Protein AF-A0A352YXD7-F1 (afdb_monomer_lite)

Radius of gyration: 31.52 Å; chains: 1; bounding box: 60×41×108 Å

pLDDT: mean 76.8, std 12.61, range [40.66, 96.94]

Secondary structure (DSSP, 8-state):
----------SSSTHHHHHHHHHHHHHHHHHHHHHHHHHHHHHTSEEEEEEEEEEEEE---TT-EEEE--SEEEEEEEEEHHHHHHHHHHTTTSPEEEETTTS--EE-TT-SS-EEEEEGGGHHHHHHHHSTTT-EEEEEESSEEEEEEEP----

Foldseek 3Di:
DDDDDDDDDDDPPPPPPVVVVVVVVVVVVVVVVVVVVVVVVQQQDKDKDKDWAAEDEDDDPPQWDFDDWDRTWIWTWIDGSQLVVVCVVCRVPDGQYDYPVPFDKDADPPDPFQKIKGFCVRCQVVSCVVSPPRTRTPDIPPRMIMTGIDGPPPD

Sequence (155 aa):
MEKTDGIKPDKLARKGVGKMRTDILIFSVFLFLSFIFWYLNSLGKAIQSDIKYPVRFINVPKDRELAEAPARLNLFLQGTGFSMLRLKISGSRDPAIVDLSKVPYKSVLNSKSSEYYLVTSGLVQNFNTQLKPECRITSIKPDTLFFSFKEVTEE

Structure (mmCIF, N/CA/C/O backbone):
data_AF-A0A352YXD7-F1
#
_entry.id   AF-A0A352YXD7-F1
#
loop_
_atom_site.group_PDB
_atom_site.id
_atom_site.type_symbol
_atom_site.label_atom_id
_atom_site.label_alt_id
_atom_site.label_comp_id
_atom_site.label_asym_id
_atom_site.label_entity_id
_atom_site.label_seq_id
_atom_site.pdbx_PDB_ins_code
_atom_site.Cartn_x
_atom_site.Cartn_y
_atom_site.Cartn_z
_atom_site.occupancy
_atom_site.B_iso_or_equiv
_atom_site.auth_seq_id
_atom_site.auth_comp_id
_atom_site.auth_asym_id
_atom_site.auth_atom_id
_atom_site.pdbx_PDB_model_num
ATOM 1 N N . MET A 1 1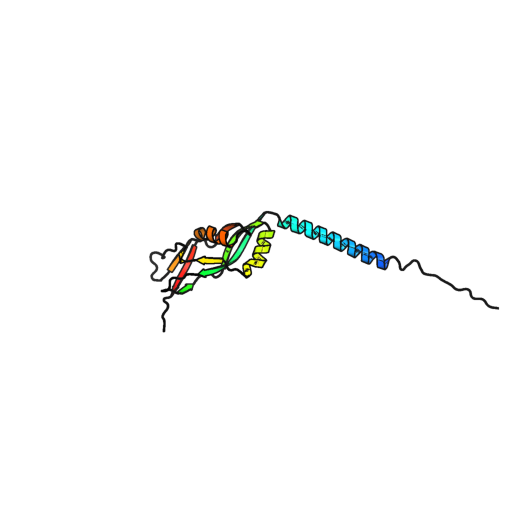 ? 29.346 -30.741 -85.935 1.00 40.66 1 MET A N 1
ATOM 2 C CA . MET A 1 1 ? 30.319 -30.231 -84.947 1.00 40.66 1 MET A CA 1
ATOM 3 C C . MET A 1 1 ? 29.771 -28.898 -84.458 1.00 40.66 1 MET A C 1
ATOM 5 O O . MET A 1 1 ? 29.950 -27.896 -85.123 1.00 40.66 1 MET A O 1
ATOM 9 N N . GLU A 1 2 ? 28.774 -28.889 -83.577 1.00 50.75 2 GLU A N 1
ATOM 10 C CA . GLU A 1 2 ? 28.904 -29.068 -82.121 1.00 50.75 2 GLU A CA 1
ATOM 11 C C . GLU A 1 2 ? 29.948 -28.120 -81.517 1.00 50.75 2 GLU A C 1
ATOM 13 O O . GLU A 1 2 ? 31.141 -28.382 -81.615 1.00 50.75 2 GLU A O 1
ATOM 18 N N . LYS A 1 3 ? 29.484 -27.032 -80.890 1.00 46.41 3 LYS A N 1
ATOM 19 C CA . LYS A 1 3 ? 29.537 -26.913 -79.429 1.00 46.41 3 LYS A CA 1
ATOM 20 C C . LYS A 1 3 ? 28.604 -25.800 -78.957 1.00 46.41 3 LYS A C 1
ATOM 22 O O . LYS A 1 3 ? 28.768 -24.630 -79.282 1.00 46.41 3 LYS A O 1
ATOM 27 N N . THR A 1 4 ? 27.588 -26.201 -78.209 1.00 56.62 4 THR A N 1
ATOM 28 C CA . THR A 1 4 ? 26.805 -25.331 -77.340 1.00 56.62 4 THR A CA 1
ATOM 29 C C . THR A 1 4 ? 27.682 -24.916 -76.161 1.00 56.62 4 THR A C 1
ATOM 31 O O . THR A 1 4 ? 28.019 -25.772 -75.345 1.00 56.62 4 THR A O 1
ATOM 34 N N . ASP A 1 5 ? 28.008 -23.634 -76.028 1.00 56.62 5 ASP A N 1
ATOM 35 C CA . ASP A 1 5 ? 28.507 -23.087 -74.765 1.00 56.62 5 ASP A CA 1
ATOM 36 C C . ASP A 1 5 ? 27.393 -22.251 -74.129 1.00 56.62 5 ASP A C 1
ATOM 38 O O . ASP A 1 5 ? 27.167 -21.083 -74.438 1.00 56.62 5 ASP A O 1
ATOM 42 N N . GLY A 1 6 ? 26.634 -22.919 -73.258 1.00 60.81 6 GLY A N 1
ATOM 43 C CA . GLY A 1 6 ? 25.882 -22.243 -72.209 1.00 60.81 6 GLY A CA 1
ATOM 44 C C . GLY A 1 6 ? 26.815 -21.753 -71.095 1.00 60.81 6 GLY A C 1
ATOM 45 O O . GLY A 1 6 ? 28.026 -21.928 -71.184 1.00 60.81 6 GLY A O 1
ATOM 46 N N . ILE A 1 7 ? 26.201 -21.270 -70.000 1.00 53.41 7 ILE A N 1
ATOM 47 C CA . ILE A 1 7 ? 26.775 -20.855 -68.691 1.00 53.41 7 ILE A CA 1
ATOM 48 C C . ILE A 1 7 ? 26.950 -19.323 -68.599 1.00 53.41 7 ILE A C 1
ATOM 50 O O . ILE A 1 7 ? 27.751 -18.751 -69.317 1.00 53.41 7 ILE A O 1
ATOM 54 N N . LYS A 1 8 ? 26.317 -18.551 -67.702 1.00 55.25 8 LYS A N 1
ATOM 55 C CA . LYS A 1 8 ? 25.356 -18.744 -66.591 1.00 55.25 8 LYS A CA 1
ATOM 56 C C . LYS A 1 8 ? 24.807 -17.340 -66.256 1.00 55.25 8 LYS A C 1
ATOM 58 O O . LYS A 1 8 ? 25.629 -16.470 -65.965 1.00 55.25 8 LYS A O 1
ATOM 63 N N . PRO A 1 9 ? 23.491 -17.082 -66.199 1.00 63.38 9 PRO A N 1
ATOM 64 C CA . PRO A 1 9 ? 22.998 -15.953 -65.425 1.00 63.38 9 PRO A CA 1
ATOM 65 C C . PRO A 1 9 ? 22.942 -16.344 -63.937 1.00 63.38 9 PRO A C 1
ATOM 67 O O . PRO A 1 9 ? 22.888 -17.523 -63.598 1.00 63.38 9 PRO A O 1
ATOM 70 N N . ASP A 1 10 ? 22.899 -15.338 -63.069 1.00 58.84 10 ASP A N 1
ATOM 71 C CA . ASP A 1 10 ? 22.488 -15.435 -61.660 1.00 58.84 10 ASP A CA 1
ATOM 72 C C . ASP A 1 10 ? 23.556 -15.805 -60.612 1.00 58.84 10 ASP A C 1
ATOM 74 O O . ASP A 1 10 ? 23.717 -16.956 -60.205 1.00 58.84 10 ASP A O 1
ATOM 78 N N . LYS A 1 11 ? 24.220 -14.765 -60.080 1.00 54.94 11 LYS A N 1
ATOM 79 C CA . LYS A 1 11 ? 24.665 -14.714 -58.669 1.00 54.94 11 LYS A CA 1
ATOM 80 C C . LYS A 1 11 ? 24.560 -13.316 -58.032 1.00 54.94 11 LYS A C 1
ATOM 82 O O . LYS A 1 11 ? 25.295 -13.013 -57.096 1.00 54.94 11 LYS A O 1
ATOM 87 N N . LEU A 1 12 ? 23.660 -12.448 -58.502 1.00 53.84 12 LEU A N 1
ATOM 88 C CA . LEU A 1 12 ? 23.509 -11.086 -57.950 1.00 53.84 12 LEU A CA 1
ATOM 89 C C . LEU A 1 12 ? 22.215 -10.872 -57.147 1.00 53.84 12 LEU A C 1
ATOM 91 O O . LEU A 1 12 ? 22.168 -9.971 -56.314 1.00 53.84 12 LEU A O 1
ATOM 95 N N . ALA A 1 13 ? 21.202 -11.735 -57.283 1.00 53.28 13 ALA A N 1
ATOM 96 C CA . ALA A 1 13 ? 19.885 -11.492 -56.682 1.00 53.28 13 ALA A CA 1
ATOM 97 C C . ALA A 1 13 ? 19.701 -12.036 -55.249 1.00 53.28 13 ALA A C 1
ATOM 99 O O . ALA A 1 13 ? 18.765 -11.652 -54.550 1.00 53.28 13 ALA A O 1
ATOM 100 N N . ARG A 1 14 ? 20.585 -12.912 -54.753 1.00 52.28 14 ARG A N 1
ATOM 101 C CA . ARG A 1 14 ? 20.367 -13.601 -53.461 1.00 52.28 14 ARG A CA 1
ATOM 102 C C . ARG A 1 14 ? 20.862 -12.863 -52.213 1.00 52.28 14 ARG A C 1
ATOM 104 O O . ARG A 1 14 ? 20.580 -13.306 -51.103 1.00 52.28 14 ARG A O 1
ATOM 111 N N . LYS A 1 15 ? 21.564 -11.732 -52.353 1.00 50.91 15 LYS A N 1
ATOM 112 C CA . LYS A 1 15 ? 22.186 -11.028 -51.210 1.00 50.91 15 LYS A CA 1
ATOM 113 C C . LYS A 1 15 ? 21.257 -10.023 -50.501 1.00 50.91 15 LYS A C 1
ATOM 115 O O . LYS A 1 15 ? 21.570 -9.605 -49.391 1.00 50.91 15 LYS A O 1
ATOM 120 N N . GLY A 1 16 ? 20.116 -9.663 -51.103 1.00 55.00 16 GLY A N 1
ATOM 121 C CA . GLY A 1 16 ? 19.189 -8.650 -50.569 1.00 55.00 16 GLY A CA 1
ATOM 122 C C . GLY A 1 16 ? 18.192 -9.165 -49.521 1.00 55.00 16 GLY A C 1
ATOM 123 O O . GLY A 1 16 ? 17.961 -8.502 -48.514 1.00 55.00 16 GLY A O 1
ATOM 124 N N . VAL A 1 17 ? 17.653 -10.376 -49.704 1.00 58.69 17 VAL A N 1
ATOM 125 C CA . VAL A 1 17 ? 16.566 -10.905 -48.850 1.00 58.69 17 VAL A CA 1
ATOM 126 C C . VAL A 1 17 ? 17.056 -11.297 -47.449 1.00 58.69 17 VAL A C 1
ATOM 128 O O . VAL A 1 17 ? 16.355 -11.085 -46.462 1.00 58.69 17 VAL A O 1
ATOM 131 N N . GLY A 1 18 ? 18.282 -11.820 -47.329 1.00 59.84 18 GLY A N 1
ATOM 132 C CA . GLY A 1 18 ? 18.878 -12.138 -46.025 1.00 59.84 18 GLY A CA 1
ATOM 133 C C . GLY A 1 18 ? 19.250 -10.895 -45.210 1.00 59.84 18 GLY A C 1
ATOM 134 O O . GLY A 1 18 ? 19.091 -10.896 -43.994 1.00 59.84 18 GLY A O 1
ATOM 135 N N . LYS A 1 19 ? 19.695 -9.822 -45.882 1.00 60.75 19 LYS A N 1
ATOM 136 C CA . LYS A 1 19 ? 20.145 -8.581 -45.237 1.00 60.75 19 LYS A CA 1
ATOM 137 C C . LYS A 1 19 ? 18.975 -7.772 -44.663 1.00 60.75 19 LYS A C 1
ATOM 139 O O . LYS A 1 19 ? 19.037 -7.394 -43.501 1.00 60.75 19 LYS A O 1
ATOM 144 N N . MET A 1 20 ? 17.862 -7.650 -45.402 1.00 66.62 20 MET A N 1
ATOM 145 C CA . MET A 1 20 ? 16.647 -6.974 -44.913 1.00 66.62 20 MET A CA 1
ATOM 146 C C . MET A 1 20 ? 16.087 -7.591 -43.623 1.00 66.62 20 MET A C 1
ATOM 148 O O . MET A 1 20 ? 15.650 -6.860 -42.739 1.00 66.62 20 MET A O 1
ATOM 152 N N . ARG A 1 21 ? 16.120 -8.923 -43.471 1.00 78.25 21 ARG A N 1
ATOM 153 C CA . ARG A 1 21 ? 15.663 -9.581 -42.232 1.00 78.25 21 ARG A CA 1
ATOM 154 C C . ARG A 1 21 ? 16.532 -9.203 -41.034 1.00 78.25 21 ARG A C 1
ATOM 156 O O . ARG A 1 21 ? 16.001 -8.968 -39.955 1.00 78.25 21 ARG A O 1
ATOM 163 N N . THR A 1 22 ? 17.846 -9.126 -41.227 1.00 85.25 22 THR A N 1
ATOM 164 C CA . THR A 1 22 ? 18.788 -8.711 -40.181 1.00 85.25 22 THR A CA 1
ATOM 165 C C . THR A 1 22 ? 18.622 -7.234 -39.839 1.00 85.25 22 THR A C 1
ATOM 167 O O . THR A 1 22 ? 18.572 -6.898 -38.662 1.00 85.25 22 THR A O 1
ATOM 170 N N . ASP A 1 23 ? 18.455 -6.365 -40.837 1.00 88.19 23 ASP A N 1
ATOM 171 C CA . ASP A 1 23 ? 18.261 -4.927 -40.625 1.00 88.19 23 ASP A CA 1
ATOM 172 C C . ASP A 1 23 ? 16.957 -4.641 -39.851 1.00 88.19 23 ASP A C 1
ATOM 174 O O . ASP A 1 23 ? 16.951 -3.828 -38.928 1.00 88.19 23 ASP A O 1
ATOM 178 N N . ILE A 1 24 ? 15.872 -5.372 -40.147 1.00 91.94 24 ILE A N 1
ATOM 179 C CA . ILE A 1 24 ? 14.602 -5.294 -39.402 1.00 91.94 24 ILE A CA 1
ATOM 180 C C . ILE A 1 24 ? 14.764 -5.804 -37.965 1.00 91.94 24 ILE A C 1
ATOM 182 O O . ILE A 1 24 ? 14.223 -5.198 -37.041 1.00 91.94 24 ILE A O 1
ATOM 186 N N . LEU A 1 25 ? 15.511 -6.894 -37.752 1.00 92.56 25 LEU A N 1
ATOM 187 C CA . LEU A 1 25 ? 15.793 -7.402 -36.405 1.00 92.56 25 LEU A CA 1
ATOM 188 C C . LEU A 1 25 ? 16.604 -6.393 -35.589 1.00 92.56 25 LEU A C 1
ATOM 190 O O . LEU A 1 25 ? 16.245 -6.107 -34.450 1.00 92.56 25 LEU A O 1
ATOM 194 N N . ILE A 1 26 ? 17.652 -5.816 -36.180 1.00 93.69 26 ILE A N 1
ATOM 195 C CA . ILE A 1 26 ? 18.468 -4.776 -35.546 1.00 93.69 26 ILE A CA 1
ATOM 196 C C . ILE A 1 26 ? 17.585 -3.574 -35.200 1.00 93.69 26 ILE A C 1
ATOM 198 O O . ILE A 1 26 ? 17.545 -3.165 -34.041 1.00 93.69 26 ILE A O 1
ATOM 202 N N . PHE A 1 27 ? 16.817 -3.056 -36.164 1.00 94.12 27 PHE A N 1
ATOM 203 C CA . PHE A 1 27 ? 15.875 -1.960 -35.934 1.00 94.12 27 PHE A CA 1
ATOM 204 C C . PHE A 1 27 ? 14.895 -2.278 -34.798 1.00 94.12 27 PHE A C 1
ATOM 206 O O . PHE A 1 27 ? 14.726 -1.463 -33.895 1.00 94.12 27 PHE A O 1
ATOM 213 N N . SER A 1 28 ? 14.301 -3.474 -34.792 1.00 95.19 28 SER A N 1
ATOM 214 C CA . SER A 1 28 ? 13.355 -3.895 -33.757 1.00 95.19 28 SER A CA 1
ATOM 215 C C . SER A 1 28 ? 13.998 -3.97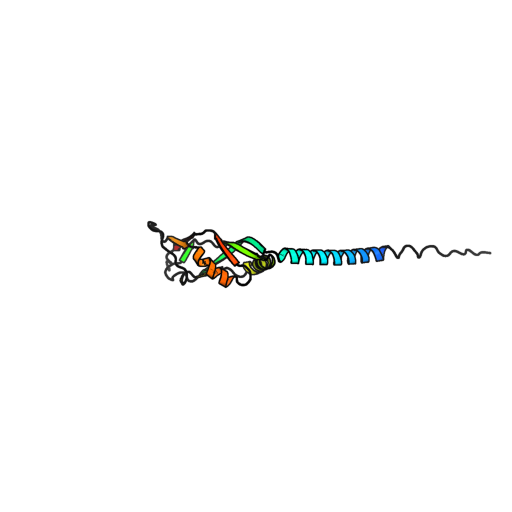2 -32.372 1.00 95.19 28 SER A C 1
ATOM 217 O O . SER A 1 28 ? 13.353 -3.601 -31.395 1.00 95.19 28 SER A O 1
ATOM 219 N N . VAL A 1 29 ? 15.248 -4.432 -32.266 1.00 96.12 29 VAL A N 1
ATOM 220 C CA . VAL A 1 29 ? 15.980 -4.479 -30.991 1.00 96.12 29 VAL A CA 1
ATOM 221 C C . VAL A 1 29 ? 16.240 -3.068 -30.471 1.00 96.12 29 VAL A C 1
ATOM 223 O O . VAL A 1 29 ? 15.953 -2.786 -29.309 1.00 96.12 29 VAL A O 1
ATOM 226 N N . PHE A 1 30 ? 16.725 -2.161 -31.323 1.00 96.06 30 PHE A N 1
ATOM 227 C CA . PHE A 1 30 ? 16.966 -0.770 -30.928 1.00 96.06 30 PHE A CA 1
ATOM 228 C C . PHE A 1 30 ? 15.671 -0.027 -30.588 1.00 96.06 30 PHE A C 1
ATOM 230 O O . PHE A 1 30 ? 15.632 0.710 -29.602 1.00 96.06 30 PHE A O 1
ATOM 237 N N . LEU A 1 31 ? 14.598 -0.256 -31.348 1.00 96.19 31 LEU A N 1
ATOM 238 C CA . LEU A 1 31 ? 13.277 0.301 -31.065 1.00 96.19 31 LEU A CA 1
ATOM 239 C C . LEU A 1 31 ? 12.751 -0.197 -29.716 1.00 96.19 31 LEU A C 1
ATOM 241 O O . LEU A 1 31 ? 12.273 0.597 -28.909 1.00 96.19 31 LEU A O 1
ATOM 245 N N . PHE A 1 32 ? 12.884 -1.497 -29.445 1.00 96.94 32 PHE A N 1
ATOM 246 C CA . PHE A 1 32 ? 12.473 -2.094 -28.180 1.00 96.94 32 PHE A CA 1
ATOM 247 C C . PHE A 1 32 ? 13.280 -1.547 -26.996 1.00 96.94 32 PHE A C 1
ATOM 249 O O . PHE A 1 32 ? 12.692 -1.179 -25.982 1.00 96.94 32 PHE A O 1
ATOM 256 N N . LEU A 1 33 ? 14.604 -1.404 -27.132 1.00 96.56 33 LEU A N 1
ATOM 257 C CA . LEU A 1 33 ? 15.446 -0.771 -26.109 1.00 96.56 33 LEU A CA 1
ATOM 258 C C . LEU A 1 33 ? 15.041 0.683 -25.857 1.00 96.56 33 LEU A C 1
ATOM 260 O O . LEU A 1 33 ? 14.904 1.090 -24.705 1.00 96.56 33 LEU A O 1
ATOM 264 N N . SER A 1 34 ? 14.823 1.459 -26.920 1.00 96.75 34 SER A N 1
ATOM 265 C CA . SER A 1 34 ? 14.371 2.847 -26.810 1.00 96.75 34 SER A CA 1
ATOM 266 C C . SER A 1 34 ? 13.028 2.935 -26.083 1.00 96.75 34 SER A C 1
ATOM 268 O O . SER A 1 34 ? 12.881 3.731 -25.154 1.00 96.75 34 SER A O 1
ATOM 270 N N . PHE A 1 35 ? 12.084 2.058 -26.431 1.00 96.12 35 PHE A N 1
ATOM 271 C CA . PHE A 1 35 ? 10.794 1.958 -25.760 1.00 96.12 35 PHE A CA 1
ATOM 272 C C . PHE A 1 35 ? 10.939 1.600 -24.277 1.00 96.12 35 PHE A C 1
ATOM 274 O O . PHE A 1 35 ? 10.310 2.246 -23.442 1.00 96.12 35 PHE A O 1
ATOM 281 N N . ILE A 1 36 ? 11.798 0.635 -23.927 1.00 94.88 36 ILE A N 1
ATOM 282 C CA . ILE A 1 36 ? 12.071 0.278 -22.527 1.00 94.88 36 ILE A CA 1
ATOM 283 C C . ILE A 1 36 ? 12.637 1.476 -21.769 1.00 94.88 36 ILE A C 1
ATOM 285 O O . ILE A 1 36 ? 12.128 1.805 -20.701 1.00 94.88 36 ILE A O 1
ATOM 289 N N . PHE A 1 37 ? 13.657 2.155 -22.298 1.00 93.69 37 PHE A N 1
ATOM 290 C CA . PHE A 1 37 ? 14.240 3.314 -21.622 1.00 93.69 37 PHE A CA 1
ATOM 291 C C . PHE A 1 37 ? 13.226 4.445 -21.445 1.00 93.69 37 PHE A C 1
ATOM 293 O O . PHE A 1 37 ? 13.130 5.021 -20.361 1.00 93.69 37 PHE A O 1
ATOM 300 N N . TRP A 1 38 ? 12.426 4.727 -22.474 1.00 93.06 38 TRP A N 1
ATOM 301 C CA . TRP A 1 38 ? 11.349 5.707 -22.389 1.00 93.06 38 TRP A CA 1
ATOM 302 C C . TRP A 1 38 ? 10.298 5.317 -21.339 1.00 93.06 38 TRP A C 1
ATOM 304 O O . TRP A 1 38 ? 9.897 6.150 -20.523 1.00 93.06 38 TRP A O 1
ATOM 314 N N . TYR A 1 39 ? 9.901 4.044 -21.306 1.00 89.81 39 TYR A N 1
ATOM 315 C CA . TYR A 1 39 ? 8.941 3.507 -20.345 1.00 89.81 39 TYR A CA 1
ATOM 316 C C . TYR A 1 39 ? 9.461 3.580 -18.904 1.00 89.81 39 TYR A C 1
ATOM 318 O O . TYR A 1 39 ? 8.763 4.087 -18.026 1.00 89.81 39 TYR A O 1
ATOM 326 N N . LEU A 1 40 ? 10.705 3.151 -18.661 1.00 88.19 40 LEU A N 1
ATOM 327 C CA . LEU A 1 40 ? 11.358 3.234 -17.351 1.00 88.19 40 LEU A CA 1
ATOM 328 C C . LEU A 1 40 ? 11.473 4.689 -16.875 1.00 88.19 40 LEU A C 1
ATOM 330 O O . LEU A 1 40 ? 11.172 4.987 -15.720 1.00 88.19 40 LEU A O 1
ATOM 334 N N . ASN A 1 41 ? 11.838 5.612 -17.768 1.00 90.06 41 ASN A N 1
ATOM 335 C CA . ASN A 1 41 ? 11.882 7.041 -17.461 1.00 90.06 41 ASN A CA 1
ATOM 336 C C . ASN A 1 41 ? 10.494 7.605 -17.104 1.00 90.06 41 ASN A C 1
ATOM 338 O O . ASN A 1 41 ? 10.363 8.411 -16.184 1.00 90.06 41 ASN A O 1
ATOM 342 N N . SER A 1 42 ? 9.443 7.168 -17.800 1.00 87.38 42 SER A N 1
ATOM 343 C CA . SER A 1 42 ? 8.066 7.550 -17.475 1.00 87.38 42 SER A CA 1
ATOM 344 C C . SER A 1 42 ? 7.640 7.019 -16.096 1.00 87.38 42 SER A C 1
ATOM 346 O O . SER A 1 42 ? 7.060 7.762 -15.305 1.00 87.38 42 SER A O 1
ATOM 348 N N . LEU A 1 43 ? 8.006 5.775 -15.761 1.00 83.62 43 LEU A N 1
ATOM 349 C CA . LEU A 1 43 ? 7.726 5.143 -14.463 1.00 83.62 43 LEU A CA 1
ATOM 350 C C . LEU A 1 43 ? 8.473 5.774 -13.283 1.00 83.62 43 LEU A C 1
ATOM 352 O O . LEU A 1 43 ? 8.018 5.665 -12.146 1.00 83.62 43 LEU A O 1
ATOM 356 N N . GLY A 1 44 ? 9.602 6.439 -13.529 1.00 79.81 44 GLY A N 1
ATOM 357 C CA . GLY A 1 44 ? 10.327 7.182 -12.497 1.00 79.81 44 GLY A CA 1
ATOM 358 C C . GLY A 1 44 ? 9.565 8.403 -11.975 1.00 79.81 44 GLY A C 1
ATOM 359 O O . GLY A 1 44 ? 9.887 8.917 -10.904 1.00 79.81 44 GLY A O 1
ATOM 360 N N . LYS A 1 45 ? 8.541 8.873 -12.697 1.00 82.25 45 LYS A N 1
ATOM 361 C CA . LYS A 1 45 ? 7.767 10.053 -12.304 1.00 82.25 45 LYS A CA 1
ATOM 362 C C . LYS A 1 45 ? 6.844 9.738 -11.130 1.00 82.25 45 LYS A C 1
ATOM 364 O O . LYS A 1 45 ? 6.295 8.640 -11.020 1.00 82.25 45 LYS A O 1
ATOM 369 N N . ALA A 1 46 ? 6.675 10.724 -10.251 1.00 77.31 46 ALA A N 1
ATOM 370 C CA . ALA A 1 46 ? 5.734 10.632 -9.147 1.00 77.31 46 ALA A CA 1
ATOM 371 C C . ALA A 1 46 ? 4.294 10.678 -9.676 1.00 77.31 46 ALA A C 1
ATOM 373 O O . ALA A 1 46 ? 3.940 11.557 -10.462 1.00 77.31 46 ALA A O 1
ATOM 374 N N . ILE A 1 47 ? 3.473 9.733 -9.232 1.00 79.44 47 ILE A N 1
ATOM 375 C CA . ILE A 1 47 ? 2.065 9.594 -9.593 1.00 79.44 47 ILE A CA 1
ATOM 376 C C . ILE A 1 47 ? 1.249 9.525 -8.297 1.00 79.44 47 ILE A C 1
ATOM 378 O O . ILE A 1 47 ? 1.728 9.071 -7.254 1.00 79.44 47 ILE A O 1
ATOM 382 N N . GLN A 1 48 ? 0.007 9.997 -8.365 1.00 82.25 48 GLN A N 1
ATOM 383 C CA . GLN A 1 48 ? -1.000 9.784 -7.332 1.00 82.25 48 GLN A CA 1
ATOM 384 C C . GLN A 1 48 ? -2.099 8.894 -7.907 1.00 82.25 48 GLN A C 1
ATOM 386 O O . GLN A 1 48 ? -2.591 9.143 -9.009 1.00 82.25 48 GLN A O 1
ATOM 391 N N . SER A 1 49 ? -2.453 7.822 -7.204 1.00 80.56 49 SER A N 1
ATOM 392 C CA . SER A 1 49 ? -3.518 6.911 -7.641 1.00 80.56 49 SER A CA 1
ATOM 393 C C . SER A 1 49 ? -4.209 6.256 -6.454 1.00 80.56 49 SER A C 1
ATOM 395 O O . SER A 1 49 ? -3.594 6.036 -5.407 1.00 80.56 49 SER A O 1
ATOM 397 N N . ASP A 1 50 ? -5.483 5.920 -6.634 1.00 83.56 50 ASP A N 1
ATOM 398 C CA . ASP A 1 50 ? -6.237 5.085 -5.711 1.00 83.56 50 ASP A CA 1
ATOM 399 C C . ASP A 1 50 ? -6.073 3.598 -6.060 1.00 83.56 50 ASP A C 1
ATOM 401 O O . ASP A 1 50 ? -6.090 3.191 -7.225 1.00 83.56 50 ASP A O 1
ATOM 405 N N . ILE A 1 51 ? -5.868 2.762 -5.040 1.00 82.62 51 ILE A N 1
ATOM 406 C CA . ILE A 1 51 ? -5.773 1.308 -5.195 1.00 82.62 51 ILE A CA 1
ATOM 407 C C . ILE A 1 51 ? -6.682 0.627 -4.176 1.00 82.62 51 ILE A C 1
ATOM 409 O O . ILE A 1 51 ? -6.639 0.921 -2.983 1.00 82.62 51 ILE A O 1
ATOM 413 N N . LYS A 1 52 ? -7.479 -0.334 -4.656 1.00 84.19 52 LYS A N 1
ATOM 414 C CA . LYS A 1 52 ? -8.234 -1.273 -3.818 1.00 84.19 52 LYS A CA 1
ATOM 415 C C . LYS A 1 52 ? -7.279 -2.303 -3.228 1.00 84.19 52 LYS A C 1
ATOM 417 O O . LYS A 1 52 ? -6.831 -3.195 -3.947 1.00 84.19 52 LYS A O 1
ATOM 422 N N . TYR A 1 53 ? -6.983 -2.187 -1.939 1.00 82.44 53 TYR A N 1
ATOM 423 C CA . TYR A 1 53 ? -6.050 -3.067 -1.243 1.00 82.44 53 TYR A CA 1
ATOM 424 C C . TYR A 1 53 ? -6.787 -4.020 -0.292 1.00 82.44 53 TYR A C 1
ATOM 426 O O . TYR A 1 53 ? -7.690 -3.568 0.422 1.00 82.44 53 TYR A O 1
ATOM 434 N N . PRO A 1 54 ? -6.457 -5.326 -0.276 1.00 83.19 54 PRO A N 1
ATOM 435 C CA . PRO A 1 54 ? -7.063 -6.269 0.656 1.00 83.19 54 PRO A CA 1
ATOM 436 C C . PRO A 1 54 ? -6.608 -5.991 2.089 1.00 83.19 54 PRO A C 1
ATOM 438 O O . PRO A 1 54 ? -5.422 -5.780 2.345 1.00 83.19 54 PRO A O 1
ATOM 441 N N . VAL A 1 55 ? -7.551 -6.023 3.027 1.00 83.69 55 VAL A N 1
ATOM 442 C CA . VAL A 1 55 ? -7.276 -5.822 4.452 1.00 83.69 55 VAL A CA 1
ATOM 443 C C . VAL A 1 55 ? -7.742 -7.020 5.265 1.00 83.69 55 VAL A C 1
ATOM 445 O O . VAL A 1 55 ? -8.748 -7.654 4.941 1.00 83.69 55 VAL A O 1
ATOM 448 N N . ARG A 1 56 ? -6.998 -7.339 6.322 1.00 82.44 56 ARG A N 1
ATOM 449 C CA . ARG A 1 56 ? -7.372 -8.355 7.307 1.00 82.44 56 ARG A CA 1
ATOM 450 C C . ARG A 1 56 ? -7.362 -7.754 8.697 1.00 82.44 56 ARG A C 1
ATOM 452 O O . ARG A 1 56 ? -6.385 -7.134 9.098 1.00 82.44 56 ARG A O 1
ATOM 459 N N . PHE A 1 57 ? -8.434 -7.994 9.432 1.00 79.75 57 PHE A N 1
ATOM 460 C CA . PHE A 1 57 ? -8.543 -7.624 10.833 1.00 79.75 57 PHE A CA 1
ATOM 461 C C . PHE A 1 57 ? -8.033 -8.786 11.688 1.00 79.75 57 PHE A C 1
ATOM 463 O O . PHE A 1 57 ? -8.420 -9.932 11.462 1.00 79.75 57 PHE A O 1
ATOM 470 N N . ILE A 1 58 ? -7.138 -8.499 12.632 1.00 77.62 58 ILE A N 1
ATOM 471 C CA . ILE A 1 58 ? -6.580 -9.477 13.576 1.00 77.62 58 ILE A CA 1
ATOM 472 C C . ILE A 1 58 ? -6.771 -8.993 15.015 1.00 77.62 58 ILE A C 1
ATOM 474 O O . ILE A 1 58 ? -7.038 -7.812 15.246 1.00 77.62 58 ILE A O 1
ATOM 478 N N . ASN A 1 59 ? -6.580 -9.905 15.975 1.00 73.19 59 ASN A N 1
ATOM 479 C CA . ASN A 1 59 ? -6.754 -9.650 17.408 1.00 73.19 59 ASN A CA 1
ATOM 480 C C . ASN A 1 59 ? -8.150 -9.114 17.752 1.00 73.19 59 ASN A C 1
ATOM 482 O O . ASN A 1 59 ? -8.304 -8.141 18.488 1.00 73.19 59 ASN A O 1
ATOM 486 N N . VAL A 1 60 ? -9.174 -9.762 17.198 1.00 70.62 60 VAL A N 1
ATOM 487 C CA . VAL A 1 60 ? -10.553 -9.554 17.637 1.00 70.62 60 VAL A CA 1
ATOM 488 C C . VAL A 1 60 ? -10.646 -10.008 19.106 1.00 70.62 60 VAL A C 1
ATOM 490 O O . VAL A 1 60 ? -10.109 -11.073 19.425 1.00 70.62 60 VAL A O 1
ATOM 493 N N . PRO A 1 61 ? -11.232 -9.214 20.023 1.00 67.19 61 PRO A N 1
ATOM 494 C CA . PRO A 1 61 ? -11.373 -9.610 21.425 1.00 67.19 61 PRO A CA 1
ATOM 495 C C . PRO A 1 61 ? -12.060 -10.975 21.544 1.00 67.19 61 PRO A C 1
ATOM 497 O O . PRO A 1 61 ? -13.037 -11.215 20.844 1.00 67.19 61 PRO A O 1
ATOM 500 N N . LYS A 1 62 ? -11.559 -11.850 22.430 1.00 54.81 62 LYS A N 1
ATOM 501 C CA . LYS A 1 62 ? -11.972 -13.267 22.536 1.00 54.81 62 LYS A CA 1
ATOM 502 C C . LYS A 1 62 ? -13.476 -13.494 22.721 1.00 54.81 62 LYS A C 1
ATOM 504 O O . LYS A 1 62 ? -13.957 -14.562 22.377 1.00 54.81 62 LYS A O 1
ATOM 509 N N . ASP A 1 63 ? -14.202 -12.495 23.207 1.00 58.75 63 ASP A N 1
ATOM 510 C CA . ASP A 1 63 ? -15.636 -12.605 23.481 1.00 58.75 63 ASP A CA 1
ATOM 511 C C . ASP A 1 63 ? -16.511 -12.303 22.250 1.00 58.75 63 ASP A C 1
ATOM 513 O O . ASP A 1 63 ? -17.735 -12.220 22.363 1.00 58.75 63 ASP A O 1
ATOM 517 N N . ARG A 1 64 ? -15.902 -12.022 21.085 1.00 63.53 64 ARG A N 1
ATOM 518 C CA . ARG A 1 64 ? -16.600 -11.466 19.923 1.00 63.53 64 ARG A CA 1
ATOM 519 C C . ARG A 1 64 ? -15.977 -11.889 18.598 1.00 63.53 64 ARG A C 1
ATOM 521 O O . ARG A 1 64 ? -14.780 -11.731 18.382 1.00 63.53 64 ARG A O 1
ATOM 528 N N . GLU A 1 65 ? -16.813 -12.302 17.656 1.00 64.56 65 GLU A N 1
ATOM 529 C CA . GLU A 1 65 ? -16.427 -12.493 16.259 1.00 64.56 65 GLU A CA 1
ATOM 530 C C . GLU A 1 65 ? -16.747 -11.254 15.423 1.00 64.56 65 GLU A C 1
ATOM 532 O O . GLU A 1 65 ? -17.785 -10.611 15.595 1.00 64.56 65 GLU A O 1
ATOM 537 N N . LEU A 1 66 ? -15.845 -10.905 14.501 1.00 68.25 66 LEU A N 1
ATOM 538 C CA . LEU A 1 66 ? -16.039 -9.794 13.573 1.00 68.25 66 LEU A CA 1
ATOM 539 C C . LEU A 1 66 ? -17.076 -10.213 12.518 1.00 68.25 66 LEU A C 1
ATOM 541 O O . LEU A 1 66 ? -16.771 -10.997 11.621 1.00 68.25 66 LEU A O 1
ATOM 545 N N . ALA A 1 67 ? -18.307 -9.720 12.640 1.00 66.19 67 ALA A N 1
ATOM 546 C CA . ALA A 1 67 ? -19.428 -10.189 11.831 1.00 66.19 67 ALA A CA 1
ATOM 547 C C . ALA A 1 67 ? -19.469 -9.543 10.444 1.00 66.19 67 ALA A C 1
ATOM 549 O O . ALA A 1 67 ? -19.769 -10.209 9.455 1.00 66.19 67 ALA A O 1
ATOM 550 N N . GLU A 1 68 ? -19.162 -8.249 10.372 1.00 69.88 68 GLU A N 1
ATOM 551 C CA . GLU A 1 68 ? -19.208 -7.483 9.134 1.00 69.88 68 GLU A CA 1
ATOM 552 C C . GLU A 1 68 ? -18.065 -6.471 9.111 1.00 69.88 68 GLU A C 1
ATOM 554 O O . GLU A 1 68 ? -18.025 -5.535 9.907 1.00 69.88 68 GLU A O 1
ATOM 559 N N . ALA A 1 69 ? -17.099 -6.687 8.218 1.00 72.00 69 ALA A N 1
ATOM 560 C CA . ALA A 1 69 ? -16.007 -5.755 7.984 1.00 72.00 69 ALA A CA 1
ATOM 561 C C . ALA A 1 69 ? -15.591 -5.773 6.507 1.00 72.00 69 ALA A C 1
ATOM 563 O O . ALA A 1 69 ? -15.630 -6.821 5.853 1.00 72.00 69 ALA A O 1
ATOM 564 N N . PRO A 1 70 ? -15.169 -4.628 5.950 1.00 75.06 70 PRO A N 1
ATOM 565 C CA . PRO A 1 70 ? -14.794 -4.555 4.548 1.00 75.06 70 PRO A CA 1
ATOM 566 C C . PRO A 1 70 ? -13.497 -5.322 4.292 1.00 75.06 70 PRO A C 1
ATOM 568 O O . PRO A 1 70 ? -12.451 -5.006 4.849 1.00 75.06 70 PRO A O 1
ATOM 571 N N . ALA A 1 71 ? -13.543 -6.288 3.373 1.00 76.38 71 ALA A N 1
ATOM 572 C CA . ALA A 1 71 ? -12.368 -7.065 2.969 1.00 76.38 71 ALA A CA 1
ATOM 573 C C . ALA A 1 71 ? -11.351 -6.257 2.137 1.00 76.38 71 ALA A C 1
ATOM 575 O O . ALA A 1 71 ? -10.220 -6.700 1.924 1.00 76.38 71 ALA A O 1
ATOM 576 N N . ARG A 1 72 ? -11.749 -5.091 1.608 1.00 81.56 72 ARG A N 1
ATOM 577 C CA . ARG A 1 72 ? -10.902 -4.215 0.787 1.00 81.56 72 ARG A CA 1
ATOM 578 C C . ARG A 1 72 ? -11.132 -2.751 1.138 1.00 81.56 72 ARG A C 1
ATOM 580 O O . ARG A 1 72 ? -12.280 -2.334 1.268 1.00 81.56 72 ARG A O 1
ATOM 587 N N . LEU A 1 73 ? -10.051 -1.976 1.206 1.00 83.88 73 LEU A N 1
ATOM 588 C CA . LEU A 1 73 ? -10.080 -0.524 1.401 1.00 83.88 73 LEU A CA 1
ATOM 589 C C . LEU A 1 73 ? -9.474 0.198 0.199 1.00 83.88 73 LEU A C 1
ATOM 591 O O . LEU A 1 73 ? -8.569 -0.321 -0.457 1.00 83.88 73 LEU A O 1
ATOM 595 N N . ASN A 1 74 ? -9.960 1.408 -0.074 1.00 85.06 74 ASN A N 1
ATOM 596 C CA . ASN A 1 74 ? -9.377 2.269 -1.096 1.00 85.06 74 ASN A CA 1
ATOM 597 C C . ASN A 1 74 ? -8.248 3.082 -0.460 1.00 85.06 74 ASN A C 1
ATOM 599 O O . ASN A 1 74 ? -8.497 3.962 0.363 1.00 85.06 74 ASN A O 1
ATOM 603 N N . LEU A 1 75 ? -7.009 2.795 -0.843 1.00 85.69 75 LEU A N 1
ATOM 604 C CA . LEU A 1 75 ? -5.834 3.524 -0.381 1.00 85.69 75 LEU A CA 1
ATOM 605 C C . LEU A 1 75 ? -5.449 4.576 -1.418 1.00 85.69 75 LEU A C 1
ATOM 607 O O . LEU A 1 75 ? -5.266 4.248 -2.590 1.00 85.69 75 LEU A O 1
ATOM 611 N N . PHE A 1 76 ? -5.290 5.824 -0.983 1.00 86.25 76 PHE A N 1
ATOM 612 C CA . PHE A 1 76 ? -4.688 6.885 -1.785 1.00 86.25 76 PHE A CA 1
ATOM 613 C C . PHE A 1 76 ? -3.186 6.864 -1.577 1.00 86.25 76 PHE A C 1
ATOM 615 O O . PHE A 1 76 ? -2.695 7.115 -0.474 1.00 86.25 76 PHE A O 1
ATOM 622 N N . LEU A 1 77 ? -2.469 6.558 -2.650 1.00 86.56 77 LEU A N 1
ATOM 623 C CA . LEU A 1 77 ? -1.032 6.356 -2.635 1.00 86.56 77 LEU A CA 1
ATOM 624 C C . LEU A 1 77 ? -0.350 7.455 -3.444 1.00 86.56 77 LEU A C 1
ATOM 626 O O . LEU A 1 77 ? -0.793 7.814 -4.537 1.00 86.56 77 LEU A O 1
ATOM 630 N N . GLN A 1 78 ? 0.756 7.951 -2.907 1.00 85.19 78 GLN A N 1
ATOM 631 C CA . GLN A 1 78 ? 1.687 8.841 -3.575 1.00 85.19 78 GLN A CA 1
ATOM 632 C C . GLN A 1 78 ? 3.052 8.151 -3.640 1.00 85.19 78 GLN A C 1
ATOM 634 O O . GLN A 1 78 ? 3.625 7.765 -2.617 1.00 85.19 78 GLN A O 1
ATOM 639 N N . GLY A 1 79 ? 3.577 7.984 -4.849 1.00 84.44 79 GLY A N 1
ATOM 640 C CA . GLY A 1 79 ? 4.835 7.277 -5.071 1.00 84.44 79 GLY A CA 1
ATOM 641 C C . GLY A 1 79 ? 5.294 7.362 -6.518 1.00 84.44 79 GLY A C 1
ATOM 642 O O . GLY A 1 79 ? 4.670 8.031 -7.339 1.00 84.44 79 GLY A O 1
ATOM 643 N N . THR A 1 80 ? 6.398 6.693 -6.834 1.00 85.38 80 THR A N 1
ATOM 644 C CA . THR A 1 80 ? 6.838 6.545 -8.229 1.00 85.38 80 THR A CA 1
ATOM 645 C C . THR A 1 80 ? 5.972 5.511 -8.955 1.00 85.38 80 THR A C 1
ATOM 647 O O . THR A 1 80 ? 5.366 4.639 -8.328 1.00 85.38 80 THR A O 1
ATOM 650 N N . GLY A 1 81 ? 5.927 5.555 -10.285 1.00 82.19 81 GLY A N 1
ATOM 651 C CA . GLY A 1 81 ? 5.298 4.494 -11.078 1.00 82.19 81 GLY A CA 1
ATOM 652 C C . GLY A 1 81 ? 5.897 3.105 -10.806 1.00 82.19 81 GLY A C 1
ATOM 653 O O . GLY A 1 81 ? 5.156 2.122 -10.768 1.00 82.19 81 GLY A O 1
ATOM 654 N N . PHE A 1 82 ? 7.206 3.017 -10.530 1.00 83.19 82 PHE A N 1
ATOM 655 C CA . PHE A 1 82 ? 7.864 1.768 -10.115 1.00 83.19 82 PHE A CA 1
ATOM 656 C C . PHE A 1 82 ? 7.287 1.196 -8.822 1.00 83.19 82 PHE A C 1
ATOM 658 O O . PHE A 1 82 ? 6.966 0.009 -8.764 1.00 83.19 82 PHE A O 1
ATOM 665 N N . SER A 1 83 ? 7.113 2.050 -7.817 1.00 83.69 83 SER A N 1
ATOM 666 C CA . SER A 1 83 ? 6.506 1.693 -6.540 1.00 83.69 83 SER A CA 1
ATOM 667 C C . SER A 1 83 ? 5.085 1.155 -6.702 1.00 83.69 83 SER A C 1
ATOM 669 O O . SER A 1 83 ? 4.735 0.111 -6.155 1.00 83.69 83 SER A O 1
ATOM 671 N N . MET A 1 84 ? 4.260 1.830 -7.510 1.00 83.00 84 MET A N 1
ATOM 672 C CA . MET A 1 84 ? 2.890 1.385 -7.774 1.00 83.00 84 MET A CA 1
ATOM 673 C C . MET A 1 84 ? 2.853 0.048 -8.516 1.00 83.00 84 MET A C 1
ATOM 675 O O . MET A 1 84 ? 2.015 -0.805 -8.215 1.00 83.00 84 MET A O 1
ATOM 679 N N . LEU A 1 85 ? 3.746 -0.143 -9.491 1.00 82.38 85 LEU A N 1
ATOM 680 C CA . LEU A 1 85 ? 3.844 -1.392 -10.236 1.00 82.38 85 LEU A CA 1
ATOM 681 C C . LEU A 1 85 ? 4.246 -2.542 -9.311 1.00 82.38 85 LEU A C 1
ATOM 683 O O . LEU A 1 85 ? 3.594 -3.586 -9.313 1.00 82.38 85 LEU A O 1
ATOM 687 N N . ARG A 1 86 ? 5.272 -2.342 -8.481 1.00 82.94 86 ARG A N 1
ATOM 688 C CA . ARG A 1 86 ? 5.709 -3.358 -7.526 1.00 82.94 86 ARG A CA 1
ATOM 689 C C . ARG A 1 86 ? 4.625 -3.656 -6.494 1.00 82.94 86 ARG A C 1
ATOM 691 O O . ARG A 1 86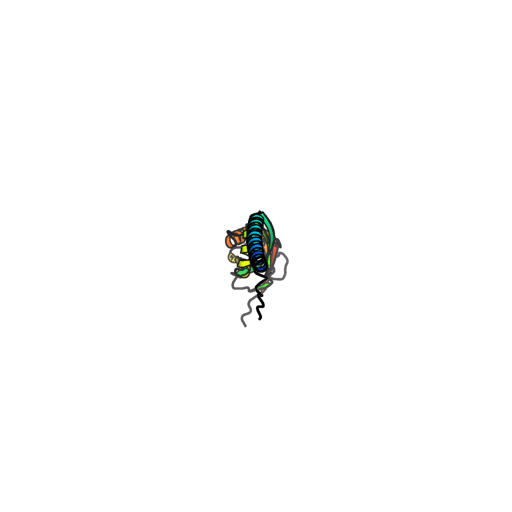 ? 4.371 -4.827 -6.224 1.00 82.94 86 ARG A O 1
ATOM 698 N N . LEU A 1 87 ? 3.914 -2.640 -6.007 1.00 81.88 87 LEU A N 1
ATOM 699 C CA . LEU A 1 87 ? 2.772 -2.827 -5.117 1.00 81.88 87 LEU A CA 1
ATOM 700 C C . LEU A 1 87 ? 1.637 -3.618 -5.781 1.00 81.88 87 LEU A C 1
ATOM 702 O O . LEU A 1 87 ? 1.037 -4.464 -5.133 1.00 81.88 87 LEU A O 1
ATOM 706 N N . LYS A 1 88 ? 1.345 -3.408 -7.069 1.00 80.50 88 LYS A N 1
ATOM 707 C CA . LYS A 1 88 ? 0.356 -4.234 -7.789 1.00 80.50 88 LYS A CA 1
ATOM 708 C C . LYS A 1 88 ? 0.805 -5.691 -7.923 1.00 80.50 88 LYS A C 1
ATOM 710 O O . LYS A 1 88 ? -0.028 -6.588 -7.819 1.00 80.50 88 LYS A O 1
ATOM 715 N N . ILE A 1 89 ? 2.102 -5.923 -8.128 1.00 81.69 89 ILE A N 1
ATOM 716 C CA . ILE A 1 89 ? 2.686 -7.266 -8.259 1.00 81.69 89 ILE A CA 1
ATOM 717 C C . ILE A 1 89 ? 2.724 -7.996 -6.902 1.00 81.69 89 ILE A C 1
ATOM 719 O O . ILE A 1 89 ? 2.391 -9.178 -6.837 1.00 81.69 89 ILE A O 1
ATOM 723 N N . SER A 1 90 ? 3.112 -7.308 -5.823 1.00 76.31 90 SER A N 1
ATOM 724 C CA . SER A 1 90 ? 3.295 -7.902 -4.487 1.00 76.31 90 SER A CA 1
ATOM 725 C C . SER A 1 90 ? 2.036 -7.854 -3.623 1.00 76.31 90 SER A C 1
ATOM 727 O O . SER A 1 90 ? 1.732 -8.799 -2.905 1.00 76.31 90 SER A O 1
ATOM 729 N N . GLY A 1 91 ? 1.258 -6.778 -3.717 1.00 68.12 91 GLY A N 1
ATOM 730 C CA . GLY A 1 91 ? 0.151 -6.469 -2.811 1.00 68.12 91 GLY A CA 1
ATOM 731 C C . GLY A 1 91 ? -1.056 -7.402 -2.899 1.00 68.12 91 GLY A C 1
ATOM 732 O O . GLY A 1 91 ? -1.916 -7.381 -2.027 1.00 68.12 91 GLY A O 1
ATOM 733 N N . SER A 1 92 ? -1.121 -8.258 -3.923 1.00 63.88 92 SER A N 1
ATOM 734 C CA . SER A 1 92 ? -2.109 -9.346 -3.956 1.00 63.88 92 SER A CA 1
ATOM 735 C C . SER A 1 92 ? -1.745 -10.509 -3.024 1.00 63.88 92 SER A C 1
ATOM 737 O O . SER A 1 92 ? -2.618 -11.315 -2.711 1.00 63.88 92 SER A O 1
ATOM 739 N N . ARG A 1 93 ? -0.479 -10.623 -2.598 1.00 65.75 93 ARG A N 1
ATOM 740 C CA . ARG A 1 93 ? 0.007 -11.704 -1.726 1.00 65.75 93 ARG A CA 1
ATOM 741 C C . ARG A 1 93 ? -0.007 -11.323 -0.245 1.00 65.75 93 ARG A C 1
ATOM 743 O O . ARG A 1 93 ? -0.330 -12.179 0.569 1.00 65.75 93 ARG A O 1
ATOM 750 N N . ASP A 1 94 ? 0.238 -10.052 0.075 1.00 71.75 94 ASP A N 1
ATOM 751 C CA . ASP A 1 94 ? 0.361 -9.574 1.458 1.00 71.75 94 ASP A CA 1
ATOM 752 C C . ASP A 1 94 ? -0.780 -8.609 1.834 1.00 71.75 94 ASP A C 1
ATOM 754 O O . ASP A 1 94 ? -0.677 -7.402 1.593 1.00 71.75 94 ASP A O 1
ATOM 758 N N . PRO A 1 95 ? -1.900 -9.096 2.403 1.00 80.56 95 PRO A N 1
ATOM 759 C CA . PRO A 1 95 ? -2.983 -8.223 2.849 1.00 80.56 95 PRO A CA 1
ATOM 760 C C . PRO A 1 95 ? -2.529 -7.326 4.006 1.00 80.56 95 PRO A C 1
ATOM 762 O O . PRO A 1 95 ? -1.780 -7.756 4.880 1.00 80.56 95 PRO A O 1
ATOM 765 N N . ALA A 1 96 ? -3.022 -6.087 4.043 1.00 81.31 96 ALA A N 1
ATOM 766 C CA . ALA A 1 96 ? -2.662 -5.144 5.096 1.00 81.31 96 ALA A CA 1
ATOM 767 C C . ALA A 1 96 ? -3.384 -5.525 6.390 1.00 81.31 96 ALA A C 1
ATOM 769 O O . ALA A 1 96 ? -4.602 -5.733 6.408 1.00 81.31 96 ALA A O 1
ATOM 770 N N . ILE A 1 97 ? -2.621 -5.624 7.472 1.00 82.69 97 ILE A N 1
ATOM 771 C CA . ILE A 1 97 ? -3.107 -6.118 8.753 1.00 82.69 97 ILE A CA 1
ATOM 772 C C . ILE A 1 97 ? -3.603 -4.942 9.596 1.00 82.69 97 ILE A C 1
ATOM 774 O O . ILE A 1 97 ? -2.866 -3.991 9.852 1.00 82.69 97 ILE A O 1
ATOM 778 N N . VAL A 1 98 ? -4.846 -5.014 10.059 1.00 83.31 98 VAL A N 1
ATOM 779 C CA . VAL A 1 98 ? -5.427 -4.080 11.026 1.00 83.31 98 VAL A CA 1
ATOM 780 C C . VAL A 1 98 ? -5.501 -4.783 12.377 1.00 83.31 98 VAL A C 1
ATOM 782 O O . VAL A 1 98 ? -6.282 -5.713 12.562 1.00 83.31 98 VAL A O 1
ATOM 785 N N . ASP A 1 99 ? -4.664 -4.345 13.313 1.00 81.88 99 ASP A N 1
ATOM 786 C CA . ASP A 1 99 ? -4.595 -4.887 14.672 1.00 81.88 99 ASP A CA 1
ATOM 787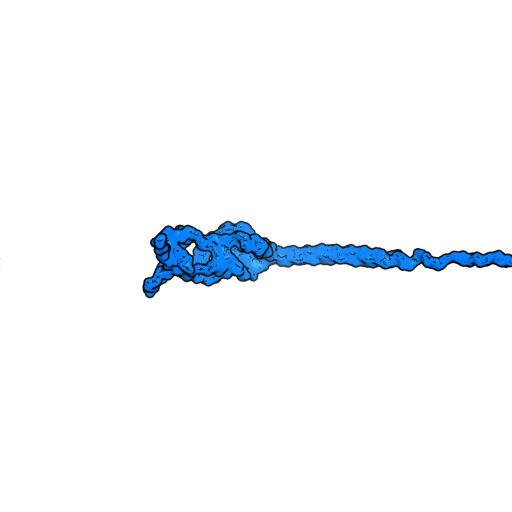 C C . ASP A 1 99 ? -5.594 -4.159 15.582 1.00 81.88 99 ASP A C 1
ATOM 789 O O . ASP A 1 99 ? -5.333 -3.037 16.016 1.00 81.88 99 ASP A O 1
ATOM 793 N N . LEU A 1 100 ? -6.743 -4.780 15.863 1.00 79.00 100 LEU A N 1
ATOM 794 C CA . LEU A 1 100 ? -7.810 -4.153 16.654 1.00 79.00 100 LEU A CA 1
ATOM 795 C C . LEU A 1 100 ? -7.401 -3.888 18.112 1.00 79.00 100 LEU A C 1
ATOM 797 O O . LEU A 1 100 ? -7.960 -2.991 18.735 1.00 79.00 100 LEU A O 1
ATOM 801 N N . SER A 1 101 ? -6.384 -4.576 18.641 1.00 75.88 101 SER A N 1
ATOM 802 C CA . SER A 1 101 ? -5.852 -4.307 19.986 1.00 75.88 101 SER A CA 1
ATOM 803 C C . SER A 1 101 ? -5.047 -3.011 20.069 1.00 75.88 101 SER A C 1
ATOM 805 O O . SER A 1 101 ? -4.881 -2.451 21.151 1.00 75.88 101 SER A O 1
ATOM 807 N N . LYS A 1 102 ? -4.505 -2.537 18.942 1.00 77.06 102 LYS A N 1
ATOM 808 C CA . LYS A 1 102 ? -3.634 -1.349 18.886 1.00 77.06 102 LYS A CA 1
ATOM 809 C C . LYS A 1 102 ? -4.336 -0.113 18.353 1.00 77.06 102 LYS A C 1
ATOM 811 O O . LYS A 1 102 ? -3.725 0.954 18.297 1.00 77.06 102 LYS A O 1
ATOM 816 N N . VAL A 1 103 ? -5.582 -0.253 17.916 1.00 78.94 103 VAL A N 1
ATOM 817 C CA . VAL A 1 103 ? -6.294 0.812 17.227 1.00 78.94 103 VAL A CA 1
ATOM 818 C C . VAL A 1 103 ? -7.526 1.212 18.045 1.00 78.94 103 VAL A C 1
ATOM 820 O O . VAL A 1 103 ? -8.330 0.350 18.388 1.00 78.94 103 VAL A O 1
ATOM 823 N N . PRO A 1 104 ? -7.707 2.508 18.360 1.00 78.44 104 PRO A N 1
ATOM 824 C CA . PRO A 1 104 ? -8.848 2.962 19.144 1.00 78.44 104 PRO A CA 1
ATOM 825 C C . PRO A 1 104 ? -10.136 2.911 18.313 1.00 78.44 104 PRO A C 1
ATOM 827 O O . PRO A 1 104 ? -10.314 3.701 17.386 1.00 78.44 104 PRO A O 1
ATOM 830 N N . TYR A 1 105 ? -11.055 2.018 18.671 1.00 79.69 105 TYR A N 1
ATOM 831 C CA . TYR A 1 105 ? -12.412 1.964 18.127 1.00 79.69 105 TYR A CA 1
ATOM 832 C C . TYR A 1 105 ? -13.436 2.362 19.200 1.00 79.69 105 TYR A C 1
ATOM 834 O O . TYR A 1 105 ? -13.186 2.222 20.398 1.00 79.69 105 TYR A O 1
ATOM 842 N N . LYS A 1 106 ? -14.577 2.914 18.782 1.00 82.44 106 LYS A N 1
ATOM 843 C CA . LYS A 1 106 ? -15.627 3.427 19.678 1.00 82.44 106 LYS A CA 1
ATOM 844 C C . LYS A 1 106 ? -16.967 2.782 19.350 1.00 82.44 106 LYS A C 1
ATOM 846 O O . LYS A 1 106 ? -17.223 2.465 18.192 1.00 82.44 106 LYS A O 1
ATOM 851 N N . SER A 1 107 ? -17.813 2.587 20.359 1.00 80.69 107 SER A N 1
ATOM 852 C CA . SER A 1 107 ? -19.194 2.157 20.136 1.00 80.69 107 SER A CA 1
ATOM 853 C C . SER A 1 107 ? -20.019 3.309 19.570 1.00 80.69 107 SER A C 1
ATOM 855 O O . SER A 1 107 ? -19.819 4.477 19.923 1.00 80.69 107 SER A O 1
ATOM 857 N N . VAL A 1 108 ? -20.952 2.987 18.680 1.00 79.56 108 VAL A N 1
ATOM 858 C CA . VAL A 1 108 ? -21.909 3.968 18.171 1.00 79.56 108 VAL A CA 1
ATOM 859 C C . VAL A 1 108 ? -22.904 4.289 19.288 1.00 79.56 108 VAL A C 1
ATOM 861 O O . VAL A 1 108 ? -23.689 3.435 19.707 1.00 79.56 108 VAL A O 1
ATOM 864 N N . LEU A 1 109 ? -22.854 5.529 19.786 1.00 64.44 109 LEU A N 1
ATOM 865 C CA . LEU A 1 109 ? -23.801 6.045 20.774 1.00 64.44 109 LEU A CA 1
ATOM 866 C C . LEU A 1 109 ? -25.228 5.889 20.230 1.00 64.44 109 LEU A C 1
ATOM 868 O O . LEU A 1 109 ? -25.511 6.341 19.123 1.00 64.44 109 LEU A O 1
ATOM 872 N N . ASN A 1 110 ? -26.116 5.290 21.031 1.00 61.78 110 ASN A N 1
ATOM 873 C CA . ASN A 1 110 ? -27.538 5.076 20.723 1.00 61.78 110 ASN A CA 1
ATOM 874 C C . ASN A 1 110 ? -27.869 3.920 19.748 1.00 61.78 110 ASN A C 1
ATOM 876 O O . ASN A 1 110 ? -29.006 3.821 19.288 1.00 61.78 110 ASN A O 1
ATOM 880 N N . SER A 1 111 ? -26.923 3.020 19.454 1.00 56.34 111 SER A N 1
ATOM 881 C CA . SER A 1 111 ? -27.232 1.751 18.775 1.00 56.34 111 SER A CA 1
ATOM 882 C C . SER A 1 111 ? -27.633 0.673 19.797 1.00 56.34 111 SER A C 1
ATOM 884 O O . SER A 1 111 ? -27.025 0.542 20.858 1.00 56.34 111 SER A O 1
ATOM 886 N N . LYS A 1 112 ? -28.705 -0.078 19.506 1.00 57.19 112 LYS A N 1
ATOM 887 C CA . LYS A 1 112 ? -29.138 -1.255 20.295 1.00 57.19 112 LYS A CA 1
ATOM 888 C C . LYS A 1 112 ? -28.305 -2.509 19.982 1.00 57.19 112 LYS A C 1
ATOM 890 O O . LYS A 1 112 ? -28.460 -3.532 20.639 1.00 57.19 112 LYS A O 1
ATOM 895 N N . SER A 1 113 ? -27.469 -2.427 18.957 1.00 57.34 113 SER A N 1
ATOM 896 C CA . SER A 1 113 ? -26.646 -3.477 18.369 1.00 57.34 113 SER A CA 1
ATOM 897 C C . SER A 1 113 ? -25.176 -3.222 18.700 1.00 57.34 113 SER A C 1
ATOM 899 O O . SER A 1 113 ? -24.769 -2.088 18.915 1.00 57.34 113 SER A O 1
ATOM 901 N N . SER A 1 114 ? -24.365 -4.278 18.753 1.00 70.38 114 SER A N 1
ATOM 902 C CA . SER A 1 114 ? -22.918 -4.253 19.020 1.00 70.38 114 SER A CA 1
ATOM 903 C C . SER A 1 114 ? -22.131 -3.608 17.858 1.00 70.38 114 SER A C 1
ATOM 905 O O . SER A 1 114 ? -21.285 -4.248 17.233 1.00 70.38 114 SER A O 1
ATOM 907 N N . GLU A 1 115 ? -22.464 -2.360 17.514 1.00 77.62 115 GLU A N 1
ATOM 908 C CA . GLU A 1 115 ? -21.916 -1.583 16.403 1.00 77.62 115 GLU A CA 1
ATOM 909 C C . GLU A 1 115 ? -20.786 -0.671 16.870 1.00 77.62 115 GLU A C 1
ATOM 911 O O . GLU A 1 115 ? -20.905 0.132 17.805 1.00 77.62 115 GLU A O 1
ATOM 916 N N . TYR A 1 116 ? -19.669 -0.787 16.168 1.00 82.38 116 TYR A N 1
ATOM 917 C CA . TYR A 1 116 ? -18.442 -0.079 16.451 1.00 82.38 116 TYR A CA 1
ATOM 918 C C . TYR A 1 116 ? -17.963 0.643 15.209 1.00 82.38 116 TYR A C 1
ATOM 920 O O . TYR A 1 116 ? -18.206 0.232 14.073 1.00 82.38 116 TYR A O 1
ATOM 928 N N . TYR A 1 117 ? -17.259 1.741 15.445 1.00 83.69 117 TYR A N 1
ATOM 929 C CA . TYR A 1 117 ? -16.627 2.496 14.391 1.00 83.69 117 TYR A CA 1
ATOM 930 C C . TYR A 1 117 ? -15.168 2.789 14.710 1.00 83.69 117 TYR A C 1
ATOM 932 O O . TYR A 1 117 ? -14.763 2.986 15.862 1.00 83.69 117 TYR A O 1
ATOM 940 N N . LEU A 1 118 ? -14.378 2.840 13.647 1.00 86.00 118 LEU A N 1
ATOM 941 C CA . LEU A 1 118 ? -12.971 3.178 13.679 1.00 86.00 118 LEU A CA 1
ATOM 942 C C . LEU A 1 118 ? -12.666 4.238 12.624 1.00 86.00 118 LEU A C 1
ATOM 944 O O . LEU A 1 118 ? -13.063 4.106 11.470 1.00 86.00 118 LEU A O 1
ATOM 948 N N . VAL A 1 119 ? -11.895 5.253 13.005 1.00 87.44 119 VAL A N 1
ATOM 949 C CA . VAL A 1 119 ? -11.397 6.268 12.075 1.00 87.44 119 VAL A CA 1
ATOM 950 C C . VAL A 1 119 ? -10.145 5.746 11.365 1.00 87.44 119 VAL A C 1
ATOM 952 O O . VAL A 1 119 ? -9.149 5.399 12.005 1.00 87.44 119 VAL A O 1
ATOM 955 N N . THR A 1 120 ? -10.169 5.706 10.033 1.00 85.75 120 THR A N 1
ATOM 956 C CA . THR A 1 120 ? -9.080 5.136 9.220 1.00 85.75 120 THR A CA 1
ATOM 957 C C . THR A 1 120 ? -7.838 6.012 9.162 1.00 85.75 120 THR A C 1
ATOM 959 O O . THR A 1 120 ? -6.756 5.505 8.874 1.00 85.75 120 THR A O 1
ATOM 962 N N . SER A 1 121 ? -7.937 7.298 9.510 1.00 84.44 121 SER A N 1
ATOM 963 C CA . SER A 1 121 ? -6.773 8.188 9.620 1.00 84.44 121 SER A CA 1
ATOM 964 C C . SER A 1 121 ? -5.721 7.652 10.600 1.00 84.44 121 SER A C 1
ATOM 966 O O . SER A 1 121 ? -4.524 7.758 10.330 1.00 84.44 121 SER A O 1
ATOM 968 N N . GLY A 1 122 ? -6.148 6.979 11.677 1.00 83.06 122 GLY A N 1
ATOM 969 C CA . GLY A 1 122 ? -5.253 6.311 12.628 1.00 83.06 122 GLY A CA 1
ATOM 970 C C . GLY A 1 122 ? -4.520 5.096 12.044 1.00 83.06 122 GLY A C 1
ATOM 971 O O . GLY A 1 122 ? -3.449 4.728 12.522 1.00 83.06 122 GLY A O 1
ATOM 972 N N . LEU A 1 123 ? -5.048 4.497 10.972 1.00 84.69 123 LEU A N 1
ATOM 973 C CA . LEU A 1 123 ? -4.434 3.356 10.287 1.00 84.69 123 LEU A CA 1
ATOM 974 C C . LEU A 1 123 ? -3.356 3.776 9.286 1.00 84.69 123 LEU A C 1
ATOM 976 O O . LEU A 1 123 ? -2.492 2.967 8.953 1.00 84.69 123 LEU A O 1
ATOM 980 N N . VAL A 1 124 ? -3.358 5.036 8.834 1.00 86.38 124 VAL A N 1
ATOM 981 C CA . VAL A 1 124 ? -2.429 5.542 7.808 1.00 86.38 124 VAL A CA 1
ATOM 982 C C . VAL A 1 124 ? -0.973 5.307 8.205 1.00 86.38 124 VAL A C 1
ATOM 984 O O . VAL A 1 124 ? -0.176 4.869 7.378 1.00 86.38 124 VAL A O 1
ATOM 987 N N . GLN A 1 125 ? -0.601 5.563 9.460 1.00 85.06 125 GLN A N 1
ATOM 988 C CA . GLN A 1 125 ? 0.774 5.365 9.928 1.00 85.06 125 GLN A CA 1
ATOM 989 C C . GLN A 1 125 ? 1.157 3.883 9.994 1.00 85.06 125 GLN A C 1
ATOM 991 O O . GLN A 1 125 ? 2.271 3.505 9.621 1.00 85.06 125 GLN A O 1
ATOM 996 N N . ASN A 1 126 ? 0.226 3.041 10.439 1.00 84.81 126 ASN A N 1
ATOM 997 C CA . ASN A 1 126 ? 0.429 1.603 10.526 1.00 84.81 126 ASN A CA 1
ATOM 998 C C . ASN A 1 126 ? 0.607 0.997 9.121 1.00 84.81 126 ASN A C 1
ATOM 1000 O O . ASN A 1 126 ? 1.599 0.318 8.856 1.00 84.81 126 ASN A O 1
ATOM 1004 N N . PHE A 1 127 ? -0.265 1.359 8.179 1.00 84.69 127 PHE A N 1
ATOM 1005 C CA . PHE A 1 127 ? -0.167 0.910 6.795 1.00 84.69 127 PHE A CA 1
ATOM 1006 C C . PHE A 1 127 ? 1.078 1.460 6.100 1.00 84.69 127 PHE A C 1
ATOM 1008 O O . PHE A 1 127 ? 1.768 0.706 5.427 1.00 84.69 127 PHE A O 1
ATOM 1015 N N . ASN A 1 128 ? 1.451 2.725 6.324 1.00 85.38 128 ASN A N 1
ATOM 1016 C CA . ASN A 1 128 ? 2.731 3.254 5.840 1.00 85.38 128 ASN A CA 1
ATOM 1017 C C . ASN A 1 128 ? 3.935 2.485 6.405 1.00 85.38 128 ASN A C 1
ATOM 1019 O O . ASN A 1 128 ? 4.999 2.516 5.806 1.00 85.38 128 ASN A O 1
ATOM 1023 N N . THR A 1 129 ? 3.813 1.826 7.557 1.00 84.31 129 THR A N 1
ATOM 1024 C CA . THR A 1 129 ? 4.897 1.008 8.122 1.00 84.31 129 THR A CA 1
ATOM 1025 C C . THR A 1 129 ? 4.946 -0.369 7.467 1.00 84.31 129 THR A C 1
ATOM 1027 O O . THR A 1 129 ? 6.031 -0.840 7.149 1.00 84.31 129 THR A O 1
ATOM 1030 N N . GLN A 1 130 ? 3.785 -0.971 7.199 1.00 82.31 130 GLN A N 1
ATOM 1031 C CA . GLN A 1 130 ? 3.675 -2.259 6.505 1.00 82.31 130 GLN A CA 1
ATOM 1032 C C . GLN A 1 130 ? 4.025 -2.176 5.011 1.00 82.31 130 GLN A C 1
ATOM 1034 O O . GLN A 1 130 ? 4.589 -3.112 4.462 1.00 82.31 130 GLN A O 1
ATOM 1039 N N . LEU A 1 131 ? 3.704 -1.058 4.353 1.00 79.69 131 LEU A N 1
ATOM 1040 C CA . LEU A 1 131 ? 3.858 -0.864 2.904 1.00 79.69 131 LEU A CA 1
ATOM 1041 C C . LEU A 1 131 ? 5.152 -0.123 2.516 1.00 79.69 131 LEU A C 1
ATOM 1043 O O . LEU A 1 131 ? 5.370 0.173 1.340 1.00 79.69 131 LEU A O 1
ATOM 1047 N N . LYS A 1 132 ? 6.030 0.179 3.482 1.00 72.38 132 LYS A N 1
ATOM 1048 C CA . LYS A 1 132 ? 7.385 0.697 3.216 1.00 72.38 132 LYS A CA 1
ATOM 1049 C C . LYS A 1 132 ? 8.244 -0.381 2.540 1.00 72.38 132 LYS A C 1
ATOM 1051 O O . LYS A 1 132 ? 8.160 -1.534 2.950 1.00 72.38 132 LYS A O 1
ATOM 1056 N N . PRO A 1 133 ? 9.133 -0.033 1.587 1.00 66.75 133 PRO A N 1
ATOM 1057 C CA . PRO A 1 133 ? 9.457 1.291 1.035 1.00 66.75 133 PRO A CA 1
ATOM 1058 C C . PRO A 1 133 ? 8.688 1.627 -0.256 1.00 66.75 133 PRO A C 1
ATOM 1060 O O . PRO A 1 133 ? 9.123 2.486 -1.018 1.00 66.75 133 PRO A O 1
ATOM 1063 N N . GLU A 1 134 ? 7.582 0.937 -0.531 1.00 72.81 134 GLU A N 1
ATOM 1064 C CA . GLU A 1 134 ? 6.940 0.978 -1.840 1.00 72.81 134 GLU A CA 1
ATOM 1065 C C . GLU A 1 134 ? 6.255 2.323 -2.074 1.00 72.81 134 GLU A C 1
ATOM 1067 O O . GLU A 1 134 ? 6.753 3.144 -2.840 1.00 72.81 134 GLU A O 1
ATOM 1072 N N . CYS A 1 135 ? 5.172 2.622 -1.364 1.00 76.81 135 CYS A N 1
ATOM 1073 C CA . CYS A 1 135 ? 4.408 3.855 -1.560 1.00 76.81 135 CYS A CA 1
ATOM 1074 C C . CYS A 1 135 ? 4.131 4.560 -0.234 1.00 76.81 135 CYS A C 1
ATOM 1076 O O . CYS A 1 135 ? 3.999 3.920 0.809 1.00 76.81 135 CYS A O 1
ATOM 1078 N N . ARG A 1 136 ? 3.954 5.886 -0.286 1.00 83.19 136 ARG A N 1
ATOM 1079 C CA . ARG A 1 136 ? 3.406 6.648 0.837 1.00 83.19 136 ARG A CA 1
ATOM 1080 C C . ARG A 1 136 ? 1.887 6.683 0.717 1.00 83.19 136 ARG A C 1
ATOM 1082 O O . ARG A 1 136 ? 1.359 7.155 -0.285 1.00 83.19 136 ARG A O 1
ATOM 1089 N N . ILE A 1 137 ? 1.179 6.219 1.739 1.00 85.19 137 ILE A N 1
ATOM 1090 C CA . ILE A 1 137 ? -0.271 6.400 1.843 1.00 85.19 137 ILE A CA 1
ATOM 1091 C C . ILE A 1 137 ? -0.550 7.809 2.345 1.00 85.19 137 ILE A C 1
ATOM 1093 O O . ILE A 1 137 ? -0.062 8.198 3.411 1.00 85.19 137 ILE A O 1
ATOM 1097 N N . THR A 1 138 ? -1.365 8.538 1.593 1.00 84.38 138 THR A N 1
ATOM 1098 C CA . THR A 1 138 ? -1.826 9.887 1.934 1.00 84.38 138 THR A CA 1
ATOM 1099 C C . THR A 1 138 ? -3.169 9.845 2.658 1.00 84.38 138 THR A C 1
ATOM 1101 O O . THR A 1 138 ? -3.386 10.609 3.592 1.00 84.38 138 THR A O 1
ATOM 1104 N N . SER A 1 139 ? -4.075 8.954 2.246 1.00 83.19 139 SER A N 1
ATOM 1105 C CA . SER A 1 139 ? -5.421 8.840 2.816 1.00 83.19 139 SER A CA 1
ATOM 1106 C C . SER A 1 139 ? -6.009 7.446 2.566 1.00 83.19 139 SER A C 1
ATOM 1108 O O . SER A 1 139 ? -5.544 6.711 1.693 1.00 83.19 139 SER A O 1
ATOM 1110 N N . ILE A 1 140 ? -7.022 7.077 3.346 1.00 86.69 140 ILE A N 1
ATOM 1111 C CA . ILE A 1 140 ? -7.746 5.810 3.261 1.00 86.69 140 ILE A CA 1
ATOM 1112 C C . ILE A 1 140 ? -9.230 6.147 3.162 1.00 86.69 140 ILE A C 1
ATOM 1114 O O . ILE A 1 140 ? -9.739 6.885 3.996 1.00 86.69 140 ILE A O 1
ATOM 1118 N N . LYS A 1 141 ? -9.922 5.588 2.165 1.00 85.12 141 LYS A N 1
ATOM 1119 C CA . LYS A 1 141 ? -11.379 5.673 2.051 1.00 85.12 141 LYS A CA 1
ATOM 1120 C C . LYS A 1 141 ? -12.034 4.312 2.320 1.00 85.12 141 LYS A C 1
ATOM 1122 O O . LYS A 1 141 ? -11.568 3.304 1.773 1.00 85.12 141 LYS A O 1
ATOM 1127 N N . PRO A 1 142 ? -13.148 4.285 3.072 1.00 84.44 142 PRO A N 1
ATOM 1128 C CA . PRO A 1 142 ? -13.809 5.427 3.731 1.00 84.44 142 PRO A CA 1
ATOM 1129 C C . PRO A 1 142 ? -13.030 5.964 4.953 1.00 84.44 142 PRO A C 1
ATOM 1131 O O . PRO A 1 142 ? -12.167 5.272 5.489 1.00 84.44 142 PRO A O 1
ATOM 1134 N N . ASP A 1 143 ? -13.343 7.190 5.391 1.00 83.75 143 ASP A N 1
ATOM 1135 C CA . ASP A 1 143 ? -12.689 7.841 6.549 1.00 83.75 143 ASP A CA 1
ATOM 1136 C C . ASP A 1 143 ? -13.065 7.177 7.889 1.00 83.75 143 ASP A C 1
ATOM 1138 O O . ASP A 1 143 ? -12.318 7.240 8.868 1.00 83.75 143 ASP A O 1
ATOM 1142 N N . THR A 1 144 ? -14.207 6.484 7.907 1.00 84.19 144 THR A N 1
ATOM 1143 C CA . THR A 1 144 ? -14.715 5.717 9.044 1.00 84.19 144 THR A CA 1
ATOM 1144 C C . THR A 1 144 ? -15.117 4.324 8.578 1.00 84.19 144 THR A C 1
ATOM 1146 O O . THR A 1 144 ? -15.832 4.174 7.587 1.00 84.19 144 THR 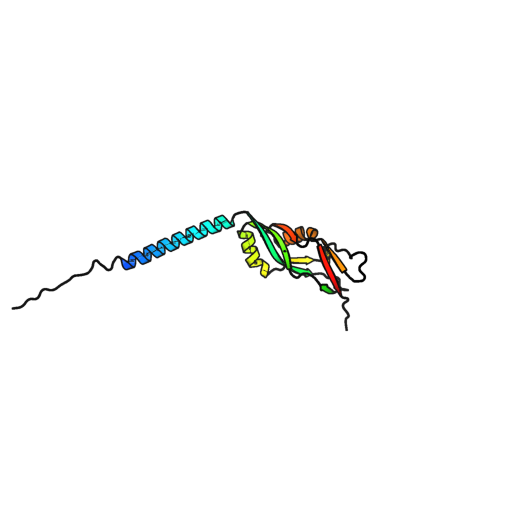A O 1
ATOM 1149 N N . LEU A 1 145 ? -14.667 3.305 9.303 1.00 84.69 145 LEU A N 1
ATOM 1150 C CA . LEU A 1 145 ? -15.087 1.920 9.131 1.00 84.69 145 LEU A CA 1
ATOM 1151 C C . LEU A 1 145 ? -16.092 1.583 10.209 1.00 84.69 145 LEU A C 1
ATOM 1153 O O . LEU A 1 145 ? -15.793 1.755 11.387 1.00 84.69 145 LEU A O 1
ATOM 1157 N N . PHE A 1 146 ? -17.244 1.083 9.789 1.00 82.25 146 PHE A N 1
ATOM 1158 C CA . PHE A 1 146 ? -18.246 0.516 10.674 1.00 82.25 146 PHE A CA 1
ATOM 1159 C C . PHE A 1 146 ? -18.107 -1.000 10.645 1.00 82.25 146 PHE A C 1
ATOM 1161 O O . PHE A 1 146 ? -17.896 -1.583 9.579 1.00 82.25 146 PHE A O 1
ATOM 1168 N N . PHE A 1 147 ? -18.179 -1.616 11.815 1.00 81.94 147 PHE A N 1
ATOM 1169 C CA . PHE A 1 147 ? -18.168 -3.061 11.964 1.00 81.94 147 PHE A CA 1
ATOM 1170 C C . PHE A 1 147 ? -19.008 -3.464 13.169 1.00 81.94 147 PHE A C 1
ATOM 1172 O O . PHE A 1 147 ? -19.164 -2.706 14.128 1.00 81.94 147 PHE A O 1
ATOM 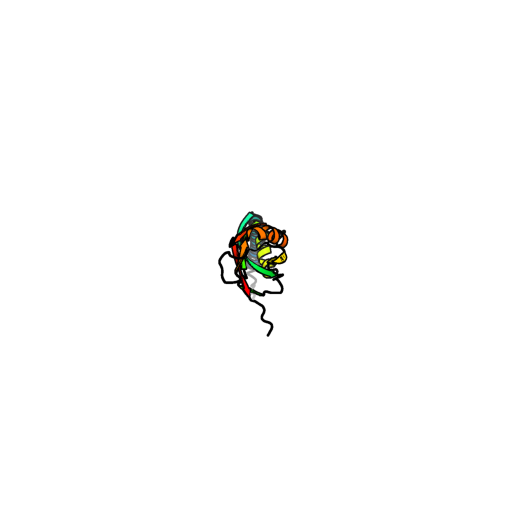1179 N N . SER A 1 148 ? -19.552 -4.671 13.110 1.00 78.50 148 SER A N 1
ATOM 1180 C CA . SER A 1 148 ? -20.351 -5.249 14.183 1.00 78.50 148 SER A CA 1
ATOM 1181 C C . SER A 1 148 ? -19.699 -6.517 14.712 1.00 78.50 148 SER A C 1
ATOM 1183 O O . SER A 1 148 ? -18.986 -7.228 13.995 1.00 78.50 148 SER A O 1
ATOM 1185 N N . PHE A 1 149 ? -19.936 -6.788 15.990 1.00 75.75 149 PHE A N 1
ATOM 1186 C CA . PHE A 1 149 ? -19.523 -8.033 16.617 1.00 75.75 149 PHE A CA 1
ATOM 1187 C C . PHE A 1 149 ? -20.712 -8.973 16.789 1.00 75.75 149 PHE A C 1
ATOM 1189 O O . PHE A 1 149 ? -21.788 -8.539 17.205 1.00 75.75 149 PHE A O 1
ATOM 1196 N N . LYS A 1 150 ? -20.494 -10.260 16.527 1.00 72.69 150 LYS A N 1
ATOM 1197 C CA . LYS A 1 150 ? -21.383 -11.340 16.961 1.00 72.69 150 LYS A CA 1
ATOM 1198 C C . LYS A 1 150 ? -20.812 -11.981 18.217 1.00 72.69 150 LYS A C 1
ATOM 1200 O O . LYS A 1 150 ? -19.596 -12.112 18.350 1.00 72.69 150 LYS A O 1
ATOM 1205 N N . GLU A 1 151 ? -21.691 -12.346 19.138 1.00 68.75 151 GLU A N 1
ATOM 1206 C CA . GLU A 1 151 ? -21.316 -13.195 20.264 1.00 68.75 151 GLU A CA 1
ATOM 1207 C C . GLU A 1 151 ? -21.000 -14.587 19.719 1.00 68.75 151 GLU A C 1
ATOM 1209 O O . GLU A 1 151 ? -21.752 -15.124 18.903 1.00 68.75 151 GLU A O 1
ATOM 1214 N N . VAL A 1 152 ? -19.861 -15.141 20.128 1.00 64.88 152 VAL A N 1
ATOM 1215 C CA . VAL A 1 152 ? -19.514 -16.525 19.810 1.00 64.88 152 VAL A CA 1
ATOM 1216 C C . VAL A 1 152 ? -20.363 -17.395 20.721 1.00 64.88 152 VAL A C 1
ATOM 1218 O O . VAL A 1 152 ? -20.042 -17.584 21.891 1.00 64.88 152 VAL A O 1
ATOM 1221 N N . THR A 1 153 ? -21.500 -17.862 20.217 1.00 56.72 153 THR A N 1
ATOM 1222 C CA . THR A 1 153 ? -22.228 -18.947 20.868 1.00 56.72 153 THR A CA 1
ATOM 1223 C C . THR A 1 153 ? -21.445 -20.226 20.581 1.00 56.72 153 THR A C 1
ATOM 1225 O O . THR A 1 153 ? -21.532 -20.763 19.480 1.00 56.72 153 THR A O 1
ATOM 1228 N N . GLU A 1 154 ? -20.613 -20.666 21.528 1.00 50.59 154 GLU A N 1
ATOM 1229 C CA . GLU A 1 154 ? -20.181 -22.068 21.571 1.00 50.59 154 GLU A CA 1
ATOM 1230 C C . GLU A 1 154 ? -21.448 -22.918 21.758 1.00 50.59 154 GLU A C 1
ATOM 1232 O O . GLU A 1 154 ? -22.115 -22.805 22.789 1.00 50.59 154 GLU A O 1
ATOM 1237 N N . GLU A 1 155 ? -21.822 -23.690 20.732 1.00 46.03 155 GLU A N 1
ATOM 1238 C CA . GLU A 1 155 ? -22.789 -24.795 20.856 1.00 46.03 155 GLU A CA 1
ATOM 1239 C C . GLU A 1 155 ? -22.124 -26.044 21.444 1.00 46.03 155 GLU A C 1
ATOM 1241 O O . GLU A 1 155 ? -20.968 -26.343 21.057 1.00 46.03 155 GLU A O 1
#